Protein AF-A0A972BNM8-F1 (afdb_monomer)

Radius of gyration: 17.73 Å; Cα contacts (8 Å, |Δi|>4): 146; chains: 1; bounding box: 34×26×50 Å

Mean predicted aligned error: 11.53 Å

Nearest PDB structures (foldseek):
  6w3f-assembly2_B  TM=9.089E-01  e=2.495E-02  synthetic construct
  6hnm-assembly1_A  TM=7.500E-01  e=1.185E-01  Streptomyces antibioticus
  7o21-assembly1_A  TM=8.014E-01  e=5.015E-01  Bdellovibrio bacteriovorus HD100
  3ub1-assembly2_F  TM=7.625E-01  e=5.963E-01  Clostridium perfringens
  3ub1-assembly1_A  TM=7.900E-01  e=7.511E-01  Clostridium perfringens

Foldseek 3Di:
DAWDDKDDDDFKIKTWDWDWDADLLFIDIWT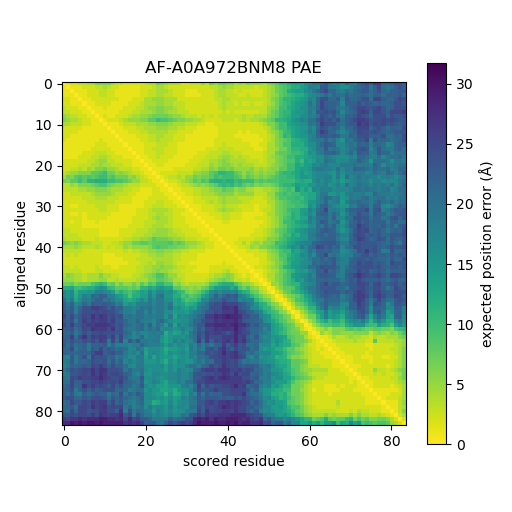KIWMWGADPNDIDTDGIDTDPDPPPPRPPVQDQQHQRPNPPRHRCCVPSVVPD

Secondary structure (DSSP, 8-state):
-EEEEEEEETTEEEEEEEEEEEETTEEEEEEEEEEEEEETTEEEEEEEE--------------TTSBPTTSSSSBGGGTTTTT-

Sequence (84 aa):
LEVLDALTQGNEAVVHFQARFVRGGRTQTLEERSRFELRDGQWYYLDGTHEPGPEHDTRVKIGRNALCPCGSGKKFKKCCGARQ

Structure (mmCIF, N/CA/C/O backbone):
data_AF-A0A972BNM8-F1
#
_entry.id   AF-A0A972BNM8-F1
#
loop_
_atom_site.group_PDB
_atom_site.id
_atom_site.type_symbol
_atom_site.label_atom_id
_atom_site.label_alt_id
_atom_site.label_comp_id
_atom_site.label_asym_id
_atom_site.label_entity_id
_atom_site.label_seq_id
_atom_site.pdbx_PDB_ins_code
_atom_site.Cartn_x
_atom_site.Cartn_y
_atom_site.Cartn_z
_atom_site.occupancy
_atom_site.B_iso_or_equiv
_atom_site.auth_seq_id
_atom_site.auth_comp_id
_atom_site.auth_asym_id
_atom_site.auth_atom_id
_atom_site.pdbx_PDB_model_num
ATOM 1 N N . LEU A 1 1 ? 5.344 -6.188 -3.045 1.00 88.31 1 LEU A N 1
ATOM 2 C CA . LEU A 1 1 ? 4.694 -5.399 -1.986 1.00 88.31 1 LEU A CA 1
ATOM 3 C C . LEU A 1 1 ? 5.694 -5.281 -0.856 1.00 88.31 1 LEU A C 1
ATOM 5 O O . LEU A 1 1 ? 6.317 -6.284 -0.537 1.00 88.31 1 LEU A O 1
ATOM 9 N N . GLU A 1 2 ? 5.879 -4.084 -0.330 1.00 92.12 2 GLU A N 1
ATOM 10 C CA . GLU A 1 2 ? 6.835 -3.760 0.723 1.00 92.12 2 GLU A CA 1
ATOM 11 C C . GLU A 1 2 ? 6.108 -2.900 1.755 1.00 92.12 2 GLU A C 1
ATOM 13 O O . GLU A 1 2 ? 5.549 -1.871 1.391 1.00 92.12 2 GLU A O 1
ATOM 18 N N . VAL A 1 3 ? 6.032 -3.350 3.007 1.00 94.75 3 VAL A N 1
ATOM 19 C CA . VAL A 1 3 ? 5.395 -2.587 4.091 1.00 94.75 3 VAL A CA 1
ATOM 20 C C . VAL A 1 3 ? 6.463 -1.701 4.720 1.00 94.75 3 VAL A C 1
ATOM 22 O O . VAL A 1 3 ? 7.487 -2.210 5.167 1.00 94.75 3 VAL A O 1
ATOM 25 N N . LEU A 1 4 ? 6.232 -0.390 4.710 1.00 93.88 4 LEU A N 1
ATOM 26 C CA . LEU A 1 4 ? 7.162 0.625 5.208 1.00 93.88 4 LEU A CA 1
ATOM 27 C C . LEU A 1 4 ? 6.924 0.930 6.689 1.00 93.88 4 LEU A C 1
ATOM 29 O O . LEU A 1 4 ? 7.874 1.120 7.441 1.00 93.88 4 LEU A O 1
ATOM 33 N N . ASP A 1 5 ? 5.656 0.989 7.094 1.00 94.44 5 ASP A N 1
ATOM 34 C CA . ASP A 1 5 ? 5.229 1.308 8.456 1.00 94.44 5 ASP A CA 1
ATOM 35 C C . ASP A 1 5 ? 3.866 0.656 8.734 1.00 94.44 5 ASP A C 1
ATOM 37 O O . ASP A 1 5 ? 3.047 0.492 7.825 1.00 94.44 5 ASP A O 1
ATOM 41 N N . ALA A 1 6 ? 3.625 0.262 9.982 1.00 96.19 6 ALA A N 1
ATOM 42 C CA . ALA A 1 6 ? 2.362 -0.324 10.412 1.00 96.19 6 ALA A CA 1
ATOM 43 C C . ALA A 1 6 ? 2.090 0.040 11.872 1.00 96.19 6 ALA A C 1
ATOM 45 O O . ALA A 1 6 ? 2.886 -0.258 12.761 1.00 96.19 6 ALA A O 1
ATOM 46 N N . LEU A 1 7 ? 0.940 0.664 12.112 1.00 96.50 7 LEU A N 1
ATOM 47 C CA . LEU A 1 7 ? 0.506 1.121 13.426 1.00 96.50 7 LEU A CA 1
ATOM 48 C C . LEU A 1 7 ? -0.844 0.492 13.753 1.00 96.50 7 LEU A C 1
ATOM 50 O O . LEU A 1 7 ? -1.716 0.381 12.894 1.00 96.50 7 LEU A O 1
ATOM 54 N N . THR A 1 8 ? -1.030 0.087 15.003 1.00 97.25 8 THR A N 1
ATOM 55 C CA . THR A 1 8 ? -2.299 -0.452 15.499 1.00 97.25 8 THR A CA 1
ATOM 56 C C . THR A 1 8 ? -2.616 0.195 16.835 1.00 97.25 8 THR A C 1
ATOM 58 O O . THR A 1 8 ? -1.770 0.213 17.728 1.00 97.25 8 THR A O 1
ATOM 61 N N . GLN A 1 9 ? -3.829 0.721 16.974 1.00 95.00 9 GLN A N 1
ATOM 62 C CA . GLN A 1 9 ? -4.310 1.355 18.193 1.00 95.00 9 GLN A CA 1
ATOM 63 C C . GLN A 1 9 ? -5.763 0.949 18.442 1.00 95.00 9 GLN A C 1
ATOM 65 O O . GLN A 1 9 ? -6.684 1.405 17.770 1.00 95.00 9 GLN A O 1
ATOM 70 N N . GLY A 1 10 ? -5.970 0.077 19.431 1.00 95.69 10 GLY A N 1
ATOM 71 C CA . GLY A 1 10 ? -7.293 -0.472 19.726 1.00 95.69 10 GLY A CA 1
ATOM 72 C C . GLY A 1 10 ? -7.857 -1.226 18.523 1.00 95.69 10 GLY A C 1
ATOM 73 O O . GLY A 1 10 ? -7.253 -2.194 18.063 1.00 95.69 10 GLY A O 1
ATOM 74 N N . ASN A 1 11 ? -8.993 -0.753 18.011 1.00 97.00 11 ASN A N 1
ATOM 75 C CA . ASN A 1 11 ? -9.666 -1.339 16.855 1.00 97.00 11 ASN A CA 1
ATOM 76 C C . ASN A 1 11 ? -9.311 -0.640 15.537 1.00 97.00 11 ASN A C 1
ATOM 78 O O . ASN A 1 11 ? -9.938 -0.922 14.527 1.00 97.00 11 ASN A O 1
ATOM 82 N N . GLU A 1 12 ? -8.331 0.257 15.517 1.00 97.12 12 GLU A N 1
ATOM 83 C CA . GLU A 1 12 ? -7.891 0.945 14.306 1.00 97.12 12 GLU A CA 1
ATOM 84 C C . GLU A 1 12 ? -6.467 0.520 13.944 1.00 97.12 12 GLU A C 1
ATOM 86 O O . GLU A 1 12 ? -5.623 0.281 14.814 1.00 97.12 12 GLU A O 1
ATOM 91 N N . ALA A 1 13 ? -6.177 0.435 12.648 1.00 97.06 13 ALA A N 1
ATOM 92 C CA . ALA A 1 13 ? -4.828 0.219 12.152 1.00 97.06 13 ALA A CA 1
ATOM 93 C C . ALA A 1 13 ? -4.550 1.055 10.906 1.00 97.06 13 ALA A C 1
ATOM 95 O O . ALA A 1 13 ? -5.438 1.337 10.104 1.00 97.06 13 ALA A O 1
ATOM 96 N N . VAL A 1 14 ? -3.288 1.432 1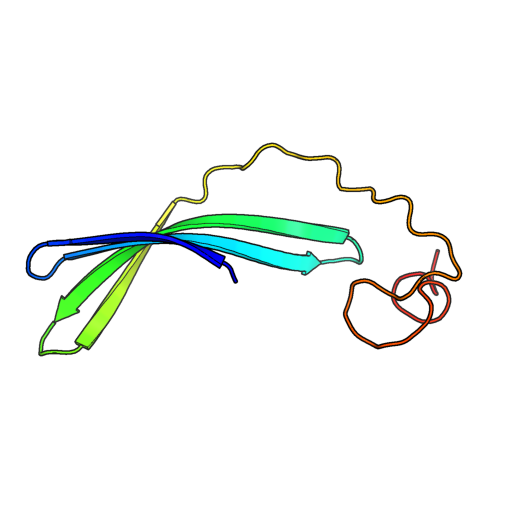0.736 1.00 96.75 14 VAL A N 1
ATOM 97 C CA . VAL A 1 14 ? -2.786 2.111 9.543 1.00 96.75 14 VAL A CA 1
ATOM 98 C C . VAL A 1 14 ? -1.610 1.315 9.004 1.00 96.75 14 VAL A C 1
ATOM 100 O O . VAL A 1 14 ? -0.696 0.982 9.756 1.00 96.75 14 VAL A O 1
ATOM 103 N N . VAL A 1 15 ? -1.614 1.032 7.705 1.00 97.19 15 VAL A N 1
ATOM 104 C CA . VAL A 1 15 ? -0.514 0.354 7.010 1.00 97.19 15 VAL A CA 1
ATOM 105 C C . VAL A 1 15 ? -0.009 1.260 5.902 1.00 97.19 15 VAL A C 1
ATOM 107 O O . VAL A 1 15 ? -0.757 1.611 4.995 1.00 97.19 15 VAL A O 1
ATOM 110 N N . HIS A 1 16 ? 1.265 1.626 5.966 1.00 95.44 16 HIS A N 1
ATOM 111 C CA . HIS A 1 16 ? 1.968 2.313 4.895 1.00 95.44 16 HIS A CA 1
ATOM 112 C C . HIS A 1 16 ? 2.746 1.290 4.074 1.00 95.44 16 HIS A C 1
ATOM 114 O O . HIS A 1 16 ? 3.600 0.581 4.613 1.00 95.44 16 HIS A O 1
ATOM 120 N N . PHE A 1 17 ? 2.481 1.202 2.776 1.00 94.06 17 PHE A N 1
ATOM 121 C CA . PHE A 1 17 ? 3.174 0.257 1.914 1.00 94.06 17 PHE A CA 1
ATOM 122 C C . PHE A 1 17 ? 3.502 0.838 0.547 1.00 94.06 17 PHE A C 1
ATOM 124 O O . PHE A 1 17 ? 2.859 1.756 0.044 1.00 94.06 17 PHE A O 1
ATOM 131 N N . GLN A 1 18 ? 4.477 0.201 -0.089 1.00 94.00 18 GLN A N 1
ATOM 132 C CA . GLN A 1 18 ? 4.864 0.425 -1.463 1.00 94.00 18 GLN A CA 1
ATOM 133 C C . GLN A 1 18 ? 4.637 -0.850 -2.293 1.00 94.00 18 GLN A C 1
ATOM 135 O O . GLN A 1 18 ? 5.134 -1.942 -1.994 1.00 94.00 18 GLN A O 1
ATOM 140 N N . ALA A 1 19 ? 3.893 -0.737 -3.387 1.00 90.00 19 ALA A N 1
ATOM 141 C CA . ALA A 1 19 ? 3.653 -1.809 -4.342 1.00 90.00 19 ALA A CA 1
ATOM 142 C C . ALA A 1 19 ? 4.238 -1.451 -5.712 1.00 90.00 19 ALA A C 1
ATOM 144 O O . ALA A 1 19 ? 3.863 -0.468 -6.341 1.00 90.00 19 ALA A O 1
ATOM 145 N N . ARG A 1 20 ? 5.149 -2.289 -6.211 1.00 87.69 20 ARG A N 1
ATOM 146 C CA . ARG A 1 20 ? 5.665 -2.199 -7.583 1.00 87.69 20 ARG A CA 1
ATOM 147 C C . ARG A 1 20 ? 4.816 -3.071 -8.502 1.00 87.69 20 ARG A C 1
ATOM 149 O O . ARG A 1 20 ? 4.642 -4.257 -8.225 1.00 87.69 20 ARG A O 1
ATOM 156 N N . PHE A 1 21 ? 4.315 -2.500 -9.590 1.00 84.94 21 PHE A N 1
ATOM 157 C CA . PHE A 1 21 ? 3.479 -3.186 -10.576 1.00 84.94 21 PHE A CA 1
ATOM 158 C C . PHE A 1 21 ? 3.848 -2.756 -12.001 1.00 84.94 21 PHE A C 1
ATOM 160 O O . PHE A 1 21 ? 4.465 -1.716 -12.210 1.00 84.94 21 PHE A O 1
ATOM 167 N N . VAL A 1 22 ? 3.503 -3.564 -13.008 1.00 83.94 22 VAL A N 1
ATOM 168 C CA . VAL A 1 22 ? 3.785 -3.248 -14.419 1.00 83.94 22 VAL A CA 1
ATOM 169 C C . VAL A 1 22 ? 2.479 -2.944 -15.141 1.00 83.94 22 VAL A C 1
ATOM 171 O O . VAL A 1 22 ? 1.615 -3.811 -15.250 1.00 83.94 22 VAL A O 1
ATOM 174 N N . ARG A 1 23 ? 2.350 -1.732 -15.691 1.00 82.19 23 ARG A N 1
ATOM 175 C CA . ARG A 1 23 ? 1.192 -1.301 -16.489 1.00 82.19 23 ARG A CA 1
ATOM 176 C C . ARG A 1 23 ? 1.674 -0.710 -17.811 1.00 82.19 23 ARG A C 1
ATOM 178 O O . ARG A 1 23 ? 2.521 0.176 -17.838 1.00 82.19 23 ARG A O 1
ATOM 185 N N . GLY A 1 24 ? 1.186 -1.246 -18.932 1.00 83.50 24 GLY A N 1
ATOM 186 C CA . GLY A 1 24 ? 1.596 -0.786 -20.269 1.00 83.50 24 GLY A CA 1
ATOM 187 C C . GLY A 1 24 ? 3.099 -0.934 -20.556 1.00 83.50 24 GLY A C 1
ATOM 188 O O . GLY A 1 24 ? 3.672 -0.115 -21.267 1.00 83.50 24 GLY A O 1
ATOM 189 N N . GLY A 1 25 ? 3.763 -1.937 -19.968 1.00 81.19 25 GLY A N 1
ATOM 190 C CA . GLY A 1 25 ? 5.208 -2.153 -20.128 1.00 81.19 25 GLY A CA 1
ATOM 191 C C . GLY A 1 25 ? 6.099 -1.184 -19.340 1.00 81.19 25 GLY A C 1
ATOM 192 O O . GLY A 1 25 ? 7.319 -1.273 -19.461 1.00 81.19 25 GLY A O 1
ATOM 193 N N . ARG A 1 26 ? 5.515 -0.296 -18.527 1.00 77.69 26 ARG A N 1
ATOM 194 C CA . ARG A 1 26 ? 6.230 0.564 -17.579 1.00 77.69 26 ARG A CA 1
ATOM 195 C C . ARG A 1 26 ? 6.072 0.008 -16.171 1.00 77.69 26 ARG A C 1
ATOM 197 O O . ARG A 1 26 ? 4.965 -0.364 -15.777 1.00 77.69 26 ARG A O 1
ATOM 204 N N . THR A 1 27 ? 7.173 -0.055 -15.432 1.00 83.44 27 THR A N 1
ATOM 205 C CA . THR A 1 27 ? 7.134 -0.350 -13.999 1.00 83.44 27 THR A CA 1
ATOM 206 C C . THR A 1 27 ? 6.689 0.909 -13.276 1.00 83.44 27 THR A C 1
ATOM 208 O O . THR A 1 27 ? 7.316 1.950 -13.421 1.00 83.44 27 THR A O 1
ATOM 211 N N . GLN A 1 28 ? 5.607 0.807 -12.522 1.00 83.56 28 GLN A N 1
ATOM 212 C CA . GLN A 1 28 ? 5.078 1.863 -11.677 1.00 83.56 28 GLN A CA 1
ATOM 213 C C . GLN A 1 28 ? 5.174 1.436 -10.217 1.00 83.56 28 GLN A C 1
ATOM 215 O O . GLN A 1 28 ? 5.175 0.246 -9.888 1.00 83.56 28 GLN A O 1
ATOM 220 N N . THR A 1 29 ? 5.261 2.436 -9.356 1.00 87.44 29 THR A N 1
ATOM 221 C CA . THR A 1 29 ? 5.246 2.282 -7.911 1.00 87.44 29 THR A CA 1
ATOM 222 C C . THR A 1 29 ? 3.992 2.965 -7.394 1.00 87.44 29 THR A C 1
ATOM 224 O O . THR A 1 29 ? 3.763 4.128 -7.706 1.00 87.44 29 THR A O 1
ATOM 227 N N . LEU A 1 30 ? 3.201 2.236 -6.618 1.00 88.38 30 LEU A N 1
ATOM 228 C CA . LEU A 1 30 ? 2.143 2.771 -5.777 1.00 88.38 30 LEU A CA 1
ATOM 229 C C . LEU A 1 30 ? 2.693 2.884 -4.359 1.00 88.38 30 LEU A C 1
ATOM 231 O O . LEU A 1 30 ? 3.195 1.888 -3.845 1.00 88.38 30 LEU A O 1
ATOM 235 N N . GLU A 1 31 ? 2.596 4.052 -3.747 1.00 92.75 31 GLU A N 1
ATOM 236 C CA . GLU A 1 31 ? 2.807 4.245 -2.313 1.00 92.75 31 GLU A CA 1
ATOM 237 C C . GLU A 1 31 ? 1.459 4.645 -1.711 1.00 92.75 31 GLU A C 1
ATOM 239 O O . GLU A 1 31 ? 0.761 5.500 -2.258 1.00 92.75 31 GLU A O 1
ATOM 244 N N . GLU A 1 32 ? 1.032 3.949 -0.662 1.00 93.00 32 GLU A N 1
ATOM 245 C CA . GLU A 1 32 ? -0.293 4.132 -0.069 1.00 93.00 32 GLU A CA 1
ATOM 246 C C . GLU A 1 32 ? -0.236 3.974 1.447 1.00 93.00 32 GLU A C 1
ATOM 248 O O . GLU A 1 32 ? 0.384 3.039 1.961 1.00 93.00 32 GLU A O 1
ATOM 253 N N . ARG A 1 33 ? -0.941 4.862 2.159 1.00 95.31 33 ARG A N 1
ATOM 254 C CA . ARG A 1 33 ? -1.306 4.671 3.568 1.00 95.31 33 ARG A CA 1
ATOM 255 C C . ARG A 1 33 ? -2.771 4.260 3.650 1.00 95.31 33 ARG A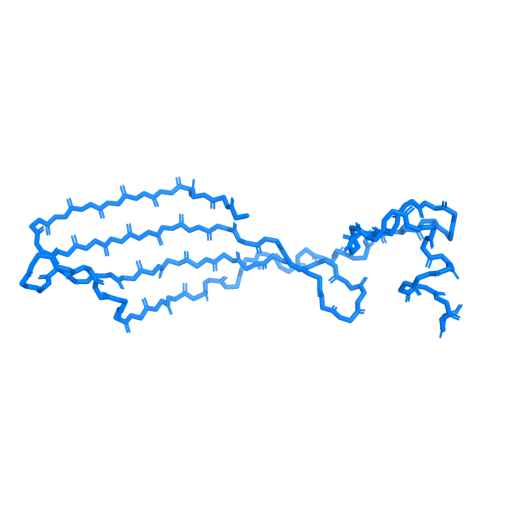 C 1
ATOM 257 O O . ARG A 1 33 ? -3.653 5.077 3.399 1.00 95.31 33 ARG A O 1
ATOM 264 N N . SER A 1 34 ? -3.020 3.008 4.015 1.00 96.56 34 SER A N 1
ATOM 265 C CA . SER A 1 34 ? -4.362 2.438 4.157 1.00 96.56 34 SER A CA 1
ATOM 266 C C . SER A 1 34 ? -4.797 2.389 5.616 1.00 96.56 34 SER A C 1
ATOM 268 O O . SER A 1 34 ? -3.993 2.053 6.489 1.00 96.56 34 SER A O 1
ATOM 270 N N . ARG A 1 35 ? -6.075 2.665 5.878 1.00 96.88 35 ARG A N 1
ATOM 271 C CA . ARG A 1 35 ? -6.711 2.561 7.194 1.00 96.88 35 ARG A CA 1
ATOM 272 C C . ARG A 1 35 ? -7.586 1.318 7.281 1.00 96.88 35 ARG A C 1
ATOM 274 O O . ARG A 1 35 ? -8.296 0.969 6.338 1.00 96.88 35 ARG A O 1
ATOM 281 N N . PHE A 1 36 ? -7.563 0.684 8.443 1.00 98.00 36 PHE A N 1
ATOM 282 C CA . PHE A 1 36 ? -8.326 -0.515 8.745 1.00 98.00 36 PHE A CA 1
ATOM 283 C C . PHE A 1 36 ? -9.033 -0.385 10.086 1.00 98.00 36 PHE A C 1
ATOM 285 O O . PHE A 1 36 ? -8.531 0.265 11.002 1.00 98.00 36 PHE A O 1
ATOM 292 N N . GLU A 1 37 ? -10.164 -1.070 10.208 1.00 97.94 37 GLU A N 1
ATOM 293 C CA . GLU A 1 37 ? -10.913 -1.190 11.454 1.00 97.94 37 GLU A CA 1
ATOM 294 C C . GLU A 1 37 ? -11.175 -2.656 11.798 1.00 97.94 37 GLU A C 1
ATOM 296 O O . GLU A 1 37 ? -11.543 -3.458 10.939 1.00 97.94 37 GLU A O 1
ATOM 301 N N . LEU A 1 38 ? -10.994 -3.006 13.065 1.00 97.56 38 LEU A N 1
ATOM 302 C CA . LEU A 1 38 ? -1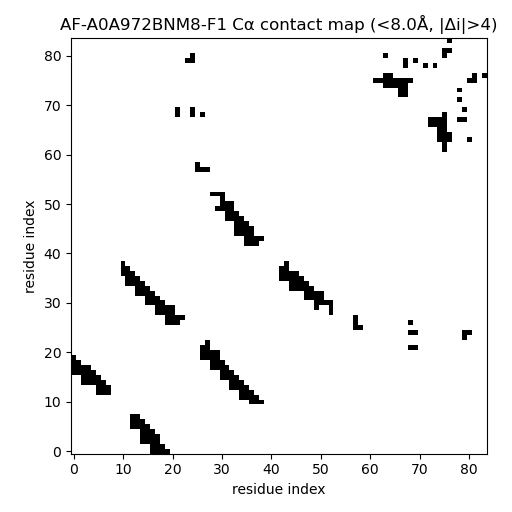1.295 -4.311 13.628 1.00 97.56 38 LEU A CA 1
ATOM 303 C C . LEU A 1 38 ? -12.752 -4.336 14.100 1.00 97.56 38 LEU A C 1
ATOM 305 O O . LEU A 1 38 ? -13.119 -3.646 15.052 1.00 97.56 38 LEU A O 1
ATOM 309 N N . ARG A 1 39 ? -13.575 -5.174 13.468 1.00 97.19 39 ARG A N 1
ATOM 310 C CA . ARG A 1 39 ? -14.966 -5.436 13.866 1.00 97.19 39 ARG A CA 1
ATOM 311 C C . ARG A 1 39 ? -15.156 -6.932 14.053 1.00 97.19 39 ARG A C 1
ATOM 313 O O . ARG A 1 39 ? -14.801 -7.707 13.169 1.00 97.19 39 ARG A O 1
ATOM 320 N N . ASP A 1 40 ? -15.673 -7.335 15.211 1.00 95.81 40 ASP A N 1
ATOM 321 C CA . ASP A 1 40 ? -15.961 -8.740 15.540 1.00 95.81 40 ASP A CA 1
ATOM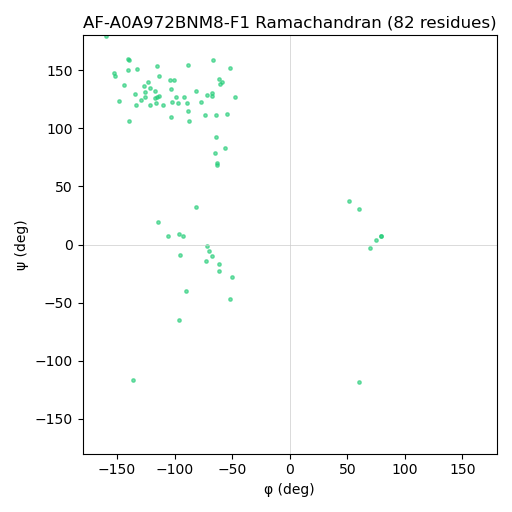 322 C C . ASP A 1 40 ? -14.772 -9.694 15.300 1.00 95.81 40 ASP A C 1
ATOM 324 O O . ASP A 1 40 ? -14.927 -10.821 14.837 1.00 95.81 40 ASP A O 1
ATOM 328 N N . GLY A 1 41 ? -13.552 -9.227 15.596 1.00 95.25 41 GLY A N 1
ATOM 329 C CA . GLY A 1 41 ? -12.321 -10.005 15.414 1.00 95.25 41 GLY A CA 1
ATOM 330 C C . GLY A 1 41 ? -11.794 -10.063 13.976 1.00 95.25 41 GLY A C 1
ATOM 331 O O . GLY A 1 41 ? -10.824 -10.775 13.722 1.00 95.25 41 GLY A O 1
ATOM 332 N N . GLN A 1 42 ? -12.382 -9.303 13.048 1.00 97.50 42 GLN A N 1
ATOM 333 C CA . GLN A 1 42 ? -11.965 -9.242 11.651 1.00 97.50 42 GLN A CA 1
ATOM 334 C C . GLN A 1 42 ? -11.589 -7.819 11.224 1.00 97.50 42 GLN A C 1
ATOM 336 O O . GLN A 1 42 ? -12.297 -6.857 11.516 1.00 97.50 42 GLN A O 1
ATOM 341 N N . TRP A 1 43 ? -10.466 -7.685 10.517 1.00 97.31 43 TRP A N 1
ATOM 342 C CA . TRP A 1 43 ? -10.012 -6.410 9.967 1.00 97.31 43 TRP A CA 1
ATOM 343 C C . TRP A 1 43 ? -10.725 -6.087 8.653 1.00 97.31 43 TRP A C 1
ATOM 345 O O . TRP A 1 43 ? -10.773 -6.911 7.739 1.00 97.31 43 TRP A O 1
ATOM 355 N N . TYR A 1 44 ? -11.226 -4.862 8.547 1.00 96.88 44 TYR A N 1
ATOM 356 C CA . TYR A 1 44 ? -11.867 -4.308 7.362 1.00 96.88 44 TYR A CA 1
ATOM 357 C C . TYR A 1 44 ? -11.060 -3.126 6.845 1.00 96.88 44 TYR A C 1
ATOM 359 O O . TYR A 1 44 ? -10.701 -2.238 7.612 1.00 96.88 44 TYR A O 1
ATOM 367 N N . TYR A 1 45 ? -10.794 -3.108 5.541 1.00 96.44 45 TYR A N 1
ATOM 368 C CA . TYR A 1 45 ? -10.260 -1.929 4.865 1.00 96.44 45 TYR A CA 1
ATOM 369 C C . TYR A 1 45 ? -11.318 -0.825 4.864 1.00 96.44 45 TYR A C 1
ATOM 371 O O . TYR A 1 45 ? -12.463 -1.075 4.483 1.00 96.44 45 TYR A O 1
ATOM 379 N N . LEU A 1 46 ? -10.932 0.377 5.283 1.00 95.12 46 LEU A N 1
ATOM 380 C CA . LEU A 1 46 ? -11.798 1.550 5.245 1.00 95.12 46 LEU A CA 1
ATOM 381 C C . LEU A 1 46 ? -11.527 2.362 3.982 1.00 95.12 46 LEU A C 1
ATOM 383 O O . LEU A 1 46 ? -12.388 2.478 3.112 1.00 95.12 46 LEU A O 1
ATOM 387 N N . ASP A 1 47 ? -10.319 2.903 3.888 1.00 94.81 47 ASP A N 1
ATOM 388 C CA . ASP A 1 47 ? -9.838 3.685 2.760 1.00 94.81 47 ASP A CA 1
ATOM 389 C C . ASP A 1 47 ? -8.307 3.723 2.744 1.00 94.81 47 ASP A C 1
ATOM 391 O O . ASP A 1 47 ? -7.630 3.150 3.603 1.00 94.81 47 ASP A O 1
ATOM 395 N N . GLY A 1 48 ? -7.758 4.396 1.741 1.00 91.50 48 GLY A N 1
ATOM 396 C CA . GLY A 1 48 ? -6.338 4.653 1.640 1.00 91.50 48 GLY A CA 1
ATOM 397 C C . GLY A 1 48 ? -6.078 5.932 0.872 1.00 91.50 48 GLY A C 1
ATOM 398 O O . GLY A 1 48 ? -6.807 6.285 -0.059 1.00 91.50 48 GLY A O 1
ATOM 399 N N . THR A 1 49 ? -5.036 6.642 1.283 1.00 88.69 49 THR A N 1
ATOM 400 C CA . THR A 1 49 ? -4.535 7.805 0.560 1.00 88.69 49 THR A CA 1
ATOM 401 C C . THR A 1 49 ? 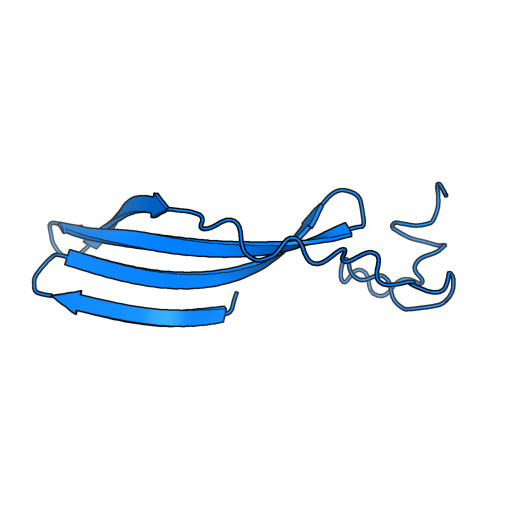-3.288 7.401 -0.204 1.00 88.69 49 THR A C 1
ATOM 403 O O . THR A 1 49 ? -2.310 6.910 0.367 1.00 88.69 49 THR A O 1
ATOM 406 N N . HIS A 1 50 ? -3.333 7.603 -1.517 1.00 80.88 50 HIS A N 1
ATOM 407 C CA . HIS A 1 50 ? -2.157 7.488 -2.362 1.00 80.88 50 HIS A CA 1
ATOM 408 C C . HIS A 1 50 ? -1.466 8.843 -2.368 1.00 80.88 50 HIS A C 1
ATOM 410 O O . HIS A 1 50 ? -1.952 9.788 -2.996 1.00 80.88 50 HIS A O 1
ATOM 416 N N . GLU A 1 51 ? -0.339 8.942 -1.675 1.00 64.94 51 GLU A N 1
ATOM 417 C CA . GLU A 1 51 ? 0.561 10.058 -1.919 1.00 64.94 51 GLU A CA 1
ATOM 418 C C . GLU A 1 51 ? 1.124 9.852 -3.331 1.00 64.94 51 GLU A C 1
ATOM 420 O O . GLU A 1 51 ? 1.596 8.748 -3.640 1.00 64.94 51 GLU A O 1
ATOM 425 N N . PRO A 1 52 ? 1.053 10.849 -4.233 1.00 56.72 52 PRO A N 1
ATOM 426 C CA . PRO A 1 52 ? 1.800 10.781 -5.471 1.00 56.72 52 PRO A CA 1
ATOM 427 C C . PRO A 1 52 ? 3.277 10.780 -5.082 1.00 56.72 52 PRO A C 1
ATOM 429 O O . PRO A 1 52 ? 3.895 11.827 -4.894 1.00 56.72 52 PRO A O 1
ATOM 432 N N . GLY A 1 53 ? 3.837 9.578 -4.926 1.00 53.78 53 GLY A N 1
ATOM 433 C CA . GLY A 1 53 ? 5.269 9.394 -4.794 1.00 53.78 53 GLY A CA 1
ATOM 434 C C . GLY A 1 53 ? 5.950 10.118 -5.954 1.00 53.78 53 GLY A C 1
ATOM 435 O O . GLY A 1 53 ? 5.326 10.268 -7.015 1.00 53.78 53 GLY A O 1
ATOM 436 N N . PRO A 1 54 ? 7.200 10.586 -5.778 1.00 49.78 54 PRO A N 1
ATOM 437 C CA . PRO A 1 54 ? 7.877 11.360 -6.802 1.00 49.78 54 PRO A CA 1
ATOM 438 C C . PRO A 1 54 ? 7.710 10.631 -8.127 1.00 49.78 54 PRO A C 1
ATOM 440 O O . PRO A 1 54 ? 7.957 9.420 -8.199 1.00 49.78 54 PRO A O 1
ATOM 443 N N . GLU A 1 55 ? 7.218 11.350 -9.135 1.00 45.94 55 GLU A N 1
ATOM 444 C CA . GLU A 1 55 ? 7.079 10.887 -10.509 1.00 45.94 55 GLU A CA 1
ATOM 445 C C . GLU A 1 55 ? 8.472 10.597 -11.069 1.00 45.94 55 GLU A C 1
ATOM 447 O O . GLU A 1 55 ? 9.030 11.304 -11.900 1.00 45.94 55 GLU A O 1
ATOM 452 N N . HIS A 1 56 ? 9.099 9.542 -10.565 1.00 49.06 56 HIS A N 1
ATOM 453 C CA . HIS A 1 56 ? 10.336 9.052 -11.100 1.00 49.06 56 HIS A CA 1
ATOM 454 C C . HIS A 1 56 ? 9.985 8.609 -12.511 1.00 49.06 56 HIS A C 1
ATOM 456 O O . HI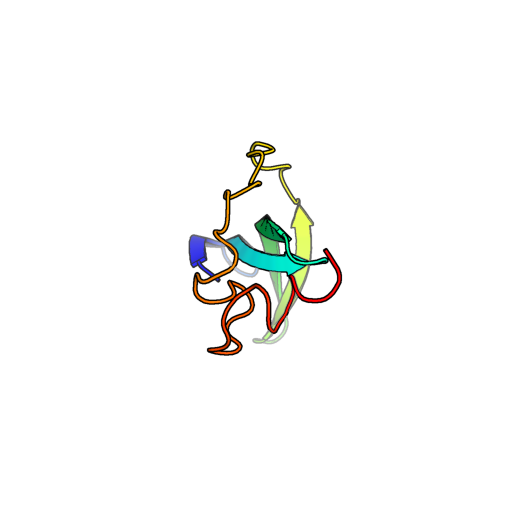S A 1 56 ? 9.226 7.647 -12.690 1.00 49.06 56 HIS A O 1
ATOM 462 N N . ASP A 1 57 ? 10.504 9.342 -13.501 1.00 46.62 57 ASP A N 1
ATOM 463 C CA . ASP A 1 57 ? 10.536 8.937 -14.899 1.00 46.62 57 ASP A CA 1
ATOM 464 C C . ASP A 1 57 ? 11.256 7.586 -14.967 1.00 46.62 57 ASP A C 1
ATOM 466 O O . ASP A 1 57 ? 12.456 7.455 -15.187 1.00 46.62 57 ASP A O 1
ATOM 470 N N . THR A 1 58 ? 10.485 6.537 -14.716 1.00 50.41 58 THR A N 1
ATOM 471 C CA . THR A 1 58 ? 10.871 5.133 -14.727 1.00 50.41 58 THR A CA 1
ATOM 472 C C . THR A 1 58 ? 10.867 4.628 -16.161 1.00 50.41 58 THR A C 1
ATOM 474 O O . THR A 1 58 ? 10.645 3.441 -16.420 1.00 50.41 58 THR A O 1
ATOM 477 N N . ARG A 1 59 ? 11.194 5.495 -17.131 1.00 55.62 59 ARG A N 1
ATOM 478 C CA . ARG A 1 59 ? 11.839 5.075 -18.374 1.00 55.62 59 ARG A CA 1
ATOM 479 C C . ARG A 1 59 ? 13.204 4.486 -18.028 1.00 55.62 59 ARG A C 1
ATOM 481 O O . ARG A 1 59 ? 14.258 5.002 -18.390 1.00 55.62 59 ARG A O 1
ATOM 488 N N . VAL A 1 60 ? 13.183 3.334 -17.365 1.00 58.81 60 VAL A N 1
ATOM 489 C CA . VAL A 1 60 ? 14.296 2.406 -17.363 1.00 58.81 60 VAL A CA 1
ATOM 490 C C . VAL A 1 60 ? 14.560 2.146 -18.839 1.00 58.81 60 VAL A C 1
ATOM 492 O O . VAL A 1 60 ? 13.701 1.601 -19.538 1.00 58.81 60 VAL A O 1
ATOM 495 N N . LYS A 1 61 ? 15.713 2.602 -19.341 1.00 63.88 61 LYS A N 1
ATOM 496 C CA . LYS A 1 61 ? 16.190 2.284 -20.689 1.00 63.88 61 LYS A CA 1
ATOM 497 C C . LYS A 1 61 ? 16.464 0.782 -20.738 1.00 63.88 61 LYS A C 1
ATOM 499 O O . LYS A 1 61 ? 17.593 0.324 -20.602 1.00 63.88 61 LYS A O 1
ATOM 504 N N . ILE A 1 62 ? 15.400 0.000 -20.876 1.00 73.12 62 ILE A N 1
ATOM 505 C CA . ILE A 1 62 ? 15.457 -1.448 -20.981 1.00 73.12 62 ILE A CA 1
ATOM 506 C C . ILE A 1 62 ? 15.982 -1.766 -22.372 1.00 73.12 62 ILE A C 1
ATOM 508 O O . ILE A 1 62 ? 15.323 -1.533 -23.387 1.00 73.12 62 ILE A O 1
ATOM 512 N N . GLY A 1 63 ? 17.197 -2.308 -22.421 1.00 79.75 63 GLY A N 1
ATOM 513 C CA . GLY A 1 63 ? 17.759 -2.818 -23.662 1.00 79.75 63 GLY A CA 1
ATOM 514 C C . GLY A 1 63 ? 16.864 -3.917 -24.244 1.00 79.75 63 GLY A C 1
ATOM 515 O O . GLY A 1 63 ? 16.384 -4.787 -23.520 1.00 79.75 63 GLY A O 1
ATOM 516 N N . ARG A 1 64 ? 16.679 -3.937 -25.572 1.00 84.31 64 ARG A N 1
ATOM 517 C CA . ARG A 1 64 ? 15.820 -4.908 -26.293 1.00 84.31 64 ARG A CA 1
ATOM 518 C C . ARG A 1 64 ? 16.092 -6.379 -25.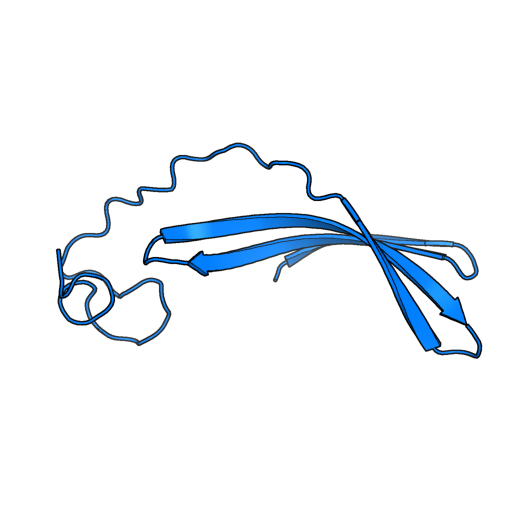930 1.00 84.31 64 ARG A C 1
ATOM 520 O O . ARG A 1 64 ? 15.194 -7.214 -26.028 1.00 84.31 64 ARG A O 1
ATOM 527 N N . ASN A 1 65 ? 17.320 -6.709 -25.527 1.00 85.19 65 ASN A N 1
ATOM 528 C CA . ASN A 1 65 ? 17.732 -8.064 -25.152 1.00 85.19 65 ASN A CA 1
ATOM 529 C C . ASN A 1 65 ? 17.666 -8.363 -23.643 1.00 85.19 65 ASN A C 1
ATOM 531 O O . ASN A 1 65 ? 17.838 -9.527 -23.286 1.00 85.19 65 ASN A O 1
ATOM 535 N N . ALA A 1 66 ? 17.433 -7.366 -22.784 1.00 84.88 66 ALA A N 1
ATOM 536 C CA . ALA A 1 66 ? 17.328 -7.561 -21.340 1.00 84.88 66 ALA A CA 1
ATOM 537 C C . ALA A 1 66 ? 16.088 -8.392 -20.981 1.00 84.88 66 ALA A C 1
ATOM 539 O O . ALA A 1 66 ? 15.141 -8.487 -21.770 1.00 84.88 66 ALA A O 1
ATOM 540 N N . LEU A 1 67 ? 16.096 -9.002 -19.795 1.00 83.69 67 LEU A N 1
ATOM 541 C CA . LEU A 1 67 ? 14.932 -9.704 -19.260 1.00 83.69 67 LEU A CA 1
ATOM 542 C C . LEU A 1 67 ? 13.757 -8.735 -19.100 1.00 83.69 67 LEU A C 1
ATOM 544 O O . LEU A 1 67 ? 13.923 -7.587 -18.689 1.00 83.69 67 LEU A O 1
ATOM 548 N N . CYS A 1 68 ? 12.567 -9.193 -19.475 1.00 83.38 68 CYS A N 1
ATOM 549 C CA . CYS A 1 68 ? 11.374 -8.367 -19.444 1.00 83.38 68 CYS A CA 1
ATOM 550 C C . CYS A 1 68 ? 10.936 -8.128 -17.987 1.00 83.38 68 CYS A C 1
ATOM 552 O O . CYS A 1 68 ? 10.732 -9.103 -17.260 1.00 83.38 68 CYS A O 1
ATOM 554 N N . PRO A 1 69 ? 10.711 -6.868 -17.565 1.00 75.31 69 PRO A N 1
ATOM 555 C CA . PRO A 1 69 ? 10.376 -6.533 -16.177 1.00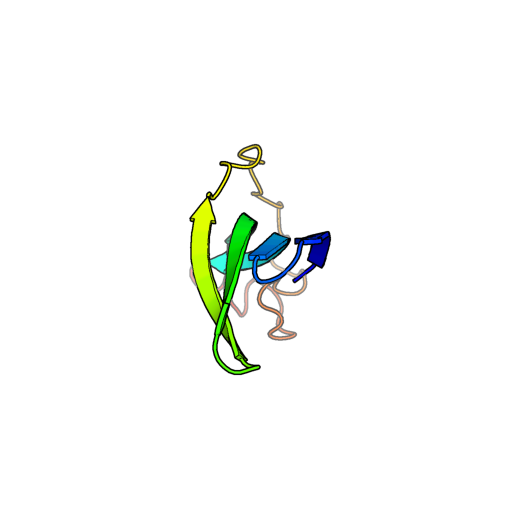 75.31 69 PRO A CA 1
ATOM 556 C C . PRO A 1 69 ? 8.993 -7.042 -15.744 1.00 75.31 69 PRO A C 1
ATOM 558 O O . PRO A 1 69 ? 8.677 -7.012 -14.564 1.00 75.31 69 PRO A O 1
ATOM 561 N N . CYS A 1 70 ? 8.171 -7.544 -16.674 1.00 74.56 70 CYS A N 1
ATOM 562 C CA . CYS A 1 70 ? 6.898 -8.194 -16.354 1.00 74.56 70 CYS A CA 1
ATOM 563 C C . CYS A 1 70 ? 7.045 -9.581 -15.702 1.00 74.56 70 CYS A C 1
ATOM 565 O O . CYS A 1 70 ? 6.036 -10.222 -15.431 1.00 74.56 70 CYS A O 1
ATOM 567 N N . GLY A 1 71 ? 8.271 -10.085 -15.515 1.00 71.88 71 GLY A N 1
ATOM 568 C CA . GLY A 1 71 ? 8.517 -11.371 -14.854 1.00 71.88 71 GLY A CA 1
ATOM 569 C C . GLY A 1 71 ? 8.301 -12.606 -15.735 1.00 71.88 71 GLY A C 1
ATOM 570 O O . GLY A 1 71 ? 8.409 -13.724 -15.255 1.00 71.88 71 GLY A O 1
ATOM 571 N N . SER A 1 72 ? 8.055 -12.446 -17.040 1.00 79.06 72 SER A N 1
ATOM 572 C CA . SER A 1 72 ? 7.791 -13.575 -17.954 1.00 79.06 72 SER A CA 1
ATOM 573 C C . SER A 1 72 ? 9.000 -14.471 -18.264 1.00 79.06 72 SER A C 1
ATOM 575 O O . SER A 1 72 ? 8.867 -15.430 -19.023 1.00 79.06 72 SER A O 1
ATOM 577 N N . GLY A 1 73 ? 10.200 -14.112 -17.793 1.00 82.38 73 GLY A N 1
ATOM 578 C CA . GLY A 1 73 ? 11.463 -14.774 -18.147 1.00 82.38 73 GLY A CA 1
ATOM 579 C C . GLY A 1 73 ? 11.927 -14.552 -19.598 1.00 82.38 73 GLY A C 1
ATOM 580 O O . GLY A 1 73 ? 13.009 -14.990 -19.979 1.00 82.38 73 GLY A O 1
ATOM 581 N N . LYS A 1 74 ? 11.144 -13.854 -20.432 1.00 87.62 74 LYS A N 1
ATOM 582 C CA . LYS A 1 74 ? 11.460 -13.599 -21.848 1.00 87.62 74 LYS A CA 1
ATOM 583 C C . LYS A 1 74 ? 12.288 -12.323 -22.018 1.00 87.62 74 LYS A C 1
ATOM 585 O O . LYS A 1 74 ? 12.180 -11.389 -21.227 1.00 87.62 74 LYS A O 1
ATOM 590 N N . LYS A 1 75 ? 13.068 -12.236 -23.105 1.00 88.00 75 LYS A N 1
ATOM 591 C CA . LYS A 1 75 ? 13.733 -10.982 -23.521 1.00 88.00 75 LYS A CA 1
ATOM 592 C C . LYS A 1 75 ? 12.685 -9.907 -23.826 1.00 88.00 75 LYS A C 1
ATOM 594 O O . LYS A 1 75 ? 11.665 -10.220 -24.441 1.00 88.00 75 LYS A O 1
ATOM 599 N N . PHE A 1 76 ? 12.955 -8.649 -23.485 1.00 88.62 76 PHE A N 1
ATOM 600 C CA . PHE A 1 76 ? 12.015 -7.534 -23.636 1.00 88.62 76 PHE A CA 1
ATOM 601 C C . PHE A 1 76 ? 11.437 -7.428 -25.055 1.00 88.62 76 PHE A C 1
ATOM 603 O O . PHE A 1 76 ? 10.219 -7.409 -25.219 1.00 88.62 76 PHE A O 1
ATOM 610 N N . LYS A 1 77 ? 12.281 -7.506 -26.095 1.00 87.75 77 LYS A N 1
ATOM 611 C CA . LYS A 1 77 ? 11.852 -7.495 -27.511 1.00 87.75 77 LYS A CA 1
ATOM 612 C C . LYS A 1 77 ? 10.938 -8.656 -27.925 1.00 87.75 77 LYS A C 1
ATOM 614 O O . LYS A 1 77 ? 10.351 -8.617 -28.996 1.00 87.75 77 LYS A O 1
ATOM 619 N N . LYS A 1 78 ? 10.881 -9.732 -27.137 1.00 88.88 78 LYS A N 1
ATOM 620 C CA . LYS A 1 78 ? 10.035 -10.916 -27.366 1.00 88.88 78 LYS A CA 1
ATOM 621 C C . LYS A 1 78 ? 8.837 -10.964 -26.404 1.00 88.88 78 LYS A C 1
ATOM 623 O O . LYS A 1 78 ? 8.140 -11.973 -26.356 1.00 88.88 78 LYS A O 1
ATOM 628 N N . CYS A 1 79 ? 8.617 -9.908 -25.623 1.00 88.62 79 CYS A N 1
ATOM 629 C CA . CYS A 1 79 ? 7.526 -9.791 -24.662 1.00 88.62 79 CYS A CA 1
ATOM 630 C C . CYS A 1 79 ? 6.899 -8.389 -24.767 1.00 88.62 79 CYS A C 1
ATOM 632 O O . CYS A 1 79 ? 6.388 -8.044 -25.829 1.00 88.62 79 CYS A O 1
ATOM 634 N N . CYS A 1 80 ? 6.965 -7.558 -23.724 1.00 82.69 80 CYS A N 1
ATOM 635 C CA . CYS A 1 80 ? 6.344 -6.228 -23.707 1.00 82.69 80 CYS A CA 1
ATOM 636 C C . CYS A 1 80 ? 6.894 -5.259 -24.776 1.00 82.69 80 CYS A C 1
ATOM 638 O O . CYS A 1 80 ? 6.206 -4.320 -25.159 1.00 82.69 80 CYS A O 1
ATOM 640 N N . GLY A 1 81 ? 8.111 -5.482 -25.281 1.00 80.88 81 GLY A N 1
ATOM 641 C CA . GLY A 1 81 ? 8.736 -4.693 -26.347 1.00 80.88 81 GLY A CA 1
ATOM 642 C C . GLY A 1 81 ? 8.523 -5.229 -27.765 1.00 80.88 81 GLY A C 1
ATOM 643 O O . GLY A 1 81 ? 9.156 -4.730 -28.685 1.00 80.88 81 GLY A O 1
ATOM 644 N N . ALA A 1 82 ? 7.689 -6.255 -27.966 1.00 80.75 82 ALA A N 1
ATOM 645 C CA . ALA A 1 82 ? 7.503 -6.882 -29.280 1.00 80.75 82 ALA A CA 1
ATOM 646 C C . ALA A 1 82 ? 6.711 -6.023 -30.290 1.00 80.75 82 ALA A C 1
ATOM 648 O O . ALA A 1 82 ? 6.724 -6.327 -31.479 1.00 80.75 82 ALA A O 1
ATOM 649 N N . ARG A 1 83 ? 6.033 -4.964 -29.825 1.00 66.38 83 ARG A N 1
ATOM 650 C CA . ARG A 1 83 ? 5.264 -4.011 -30.649 1.00 66.38 83 ARG A CA 1
ATOM 651 C C . ARG A 1 83 ? 5.854 -2.587 -30.648 1.00 66.38 83 ARG A C 1
ATOM 653 O O . ARG A 1 83 ? 5.133 -1.645 -30.952 1.00 66.38 83 ARG A O 1
ATOM 660 N N . GLN A 1 84 ? 7.132 -2.448 -30.274 1.00 58.22 84 GLN A N 1
ATOM 661 C CA . GLN A 1 84 ? 7.905 -1.197 -30.306 1.00 58.22 84 GLN A CA 1
ATOM 662 C C . GLN A 1 84 ? 9.018 -1.249 -31.355 1.00 58.22 84 GLN A C 1
ATOM 664 O O . GLN A 1 84 ? 9.778 -2.259 -31.385 1.00 58.22 84 GLN A O 1
#

Solvent-accessible surface area (backbone atoms only — not comparable to full-atom values): 5071 Å² total; per-residue (Å²): 115,44,79,78,46,77,49,78,57,93,51,37,33,40,41,31,34,39,38,74,46,71,58,96,77,35,65,44,74,48,39,35,44,33,37,32,36,54,52,98,91,41,78,39,83,74,53,65,51,68,58,84,59,81,84,67,82,53,75,67,86,72,53,57,77,38,74,27,91,80,69,77,80,35,35,18,43,77,49,80,38,57,88,110

pLDDT: mean 84.21, std 14.19, range [45.94, 98.0]